Protein AF-A0A9D8S9F2-F1 (afdb_monomer_lite)

Foldseek 3Di:
DKDKDKDKDKDWDDDPPDIDIDIDDIDIDIHDPQKDKDKDWPDPDDDPPDDTDIDIDIDRNDPDDDPDDDDDDPVDDDPD

pLDDT: mean 87.44, std 11.16, range [52.09, 97.56]

Sequence (80 aa):
MATTITNQATLTFNYGNQSGTAASNIATATLQGPIRATKSSLDTTYTLGEDITYIISIVNDTDAAISDITVSDDLGTYAV

Radius of gyration: 24.93 Å; chains: 1; bounding box: 62×24×59 Å

Secondary structure (DSSP, 8-state):
-PEEEEE--EEEEEETTEEEEEE-PPEEEEE--SEEEEEEESSS---TTPPPPEEEEEEE-SSS----------------

Structure (mmCIF, N/CA/C/O backbone):
data_AF-A0A9D8S9F2-F1
#
_entry.id   AF-A0A9D8S9F2-F1
#
loop_
_atom_site.group_PDB
_atom_site.id
_atom_site.type_symbol
_atom_site.label_atom_id
_atom_site.label_alt_id
_atom_site.label_comp_id
_atom_site.label_asym_id
_atom_site.label_entity_id
_atom_site.label_seq_id
_atom_site.pdbx_PDB_ins_code
_atom_site.Cartn_x
_atom_site.Cartn_y
_atom_site.Cartn_z
_atom_site.occupancy
_atom_site.B_iso_or_equiv
_atom_site.auth_seq_id
_atom_site.auth_comp_id
_atom_site.auth_asym_id
_atom_site.auth_atom_id
_atom_site.pdbx_PDB_model_num
ATOM 1 N N . MET A 1 1 ? 0.739 7.219 -0.005 1.00 54.53 1 MET A N 1
ATOM 2 C CA . MET A 1 1 ? 1.368 8.197 -0.921 1.00 54.53 1 MET A CA 1
ATOM 3 C C . MET A 1 1 ? 1.828 7.449 -2.156 1.00 54.53 1 MET A C 1
ATOM 5 O O . MET A 1 1 ? 2.211 6.296 -2.014 1.00 54.53 1 MET A O 1
ATOM 9 N N . ALA A 1 2 ? 1.727 8.047 -3.341 1.00 65.00 2 ALA A N 1
ATOM 10 C CA . ALA A 1 2 ? 2.222 7.413 -4.556 1.00 65.00 2 ALA A CA 1
ATOM 11 C C . ALA A 1 2 ? 3.759 7.475 -4.582 1.00 65.00 2 ALA A C 1
ATOM 13 O O . ALA A 1 2 ? 4.331 8.517 -4.261 1.00 65.00 2 ALA A O 1
ATOM 14 N N . THR A 1 3 ? 4.413 6.370 -4.934 1.00 80.19 3 THR A N 1
ATOM 15 C CA . THR A 1 3 ? 5.878 6.287 -5.008 1.00 80.19 3 THR A CA 1
ATOM 16 C C . THR A 1 3 ? 6.305 6.415 -6.459 1.00 80.19 3 THR A C 1
ATOM 18 O O . THR A 1 3 ? 5.900 5.612 -7.291 1.00 80.19 3 THR A O 1
ATOM 21 N N . THR A 1 4 ? 7.139 7.396 -6.785 1.00 87.88 4 THR A N 1
ATOM 22 C CA . THR A 1 4 ? 7.653 7.558 -8.151 1.00 87.88 4 THR A CA 1
ATOM 23 C C . THR A 1 4 ? 8.930 6.750 -8.341 1.00 87.88 4 THR A C 1
ATOM 25 O O . THR A 1 4 ? 9.889 6.903 -7.590 1.00 87.88 4 THR A O 1
ATOM 28 N N . ILE A 1 5 ? 8.949 5.921 -9.378 1.00 92.56 5 ILE A N 1
ATOM 29 C CA . ILE A 1 5 ? 10.118 5.200 -9.869 1.00 92.56 5 ILE A CA 1
ATOM 30 C C . ILE A 1 5 ? 10.689 5.988 -11.048 1.00 92.56 5 ILE A C 1
ATOM 32 O O . ILE A 1 5 ? 9.955 6.385 -11.956 1.00 92.56 5 ILE A O 1
ATOM 36 N N . THR A 1 6 ? 12.001 6.212 -11.040 1.00 95.56 6 THR A N 1
ATOM 37 C CA . THR A 1 6 ? 12.730 6.857 -12.135 1.00 95.56 6 THR A CA 1
ATOM 38 C C . THR A 1 6 ? 13.724 5.876 -12.746 1.00 95.56 6 THR A C 1
ATOM 40 O O . THR A 1 6 ? 14.334 5.068 -12.049 1.00 95.56 6 THR A O 1
ATOM 43 N N . ASN A 1 7 ? 13.880 5.935 -14.065 1.00 94.31 7 ASN A N 1
ATOM 44 C CA . ASN A 1 7 ? 14.860 5.152 -14.802 1.00 94.31 7 ASN A CA 1
ATOM 45 C C . ASN A 1 7 ? 15.612 6.063 -15.776 1.00 94.31 7 ASN A C 1
ATOM 47 O O . ASN A 1 7 ? 14.997 6.759 -16.585 1.00 94.31 7 ASN A O 1
ATOM 51 N N . GLN A 1 8 ? 16.940 6.048 -15.703 1.00 97.44 8 GLN A N 1
ATOM 52 C CA . GLN A 1 8 ? 17.821 6.748 -16.631 1.00 97.44 8 GLN A CA 1
ATOM 53 C C . GLN A 1 8 ? 19.069 5.899 -16.854 1.00 97.44 8 GLN A C 1
ATOM 55 O O . GLN A 1 8 ? 19.689 5.433 -15.899 1.00 97.44 8 GLN A O 1
ATOM 60 N N . ALA A 1 9 ? 19.426 5.697 -18.119 1.00 96.44 9 ALA A N 1
ATOM 61 C CA . ALA A 1 9 ? 20.639 4.990 -18.492 1.00 96.44 9 ALA A CA 1
ATOM 62 C C . ALA A 1 9 ? 21.771 5.986 -18.752 1.00 96.44 9 ALA A C 1
ATOM 64 O O . ALA A 1 9 ? 21.541 7.076 -19.278 1.00 96.44 9 ALA A O 1
ATOM 65 N N . THR A 1 10 ? 22.999 5.571 -18.453 1.00 97.38 10 THR A N 1
ATOM 66 C CA . THR A 1 10 ? 24.211 6.326 -18.780 1.00 97.38 10 THR A CA 1
ATOM 67 C C . THR A 1 10 ? 25.125 5.456 -19.621 1.00 97.38 10 THR A C 1
ATOM 69 O O . THR A 1 10 ? 25.478 4.345 -19.229 1.00 97.38 10 THR A O 1
ATOM 72 N N . LEU A 1 11 ? 25.518 5.972 -20.780 1.00 96.19 11 LEU A N 1
ATOM 73 C CA . LEU A 1 11 ? 26.574 5.413 -21.608 1.00 96.19 11 LEU A CA 1
ATOM 74 C C . LEU A 1 11 ? 27.894 6.100 -21.264 1.00 96.19 11 LEU A C 1
ATOM 76 O O . LEU A 1 11 ? 27.948 7.325 -21.167 1.00 96.19 11 LEU A O 1
ATOM 80 N N . THR A 1 12 ? 28.959 5.313 -21.155 1.00 95.81 12 THR A N 1
ATOM 81 C CA . THR A 1 12 ? 30.339 5.799 -21.039 1.00 95.81 12 THR A CA 1
ATOM 82 C C . THR A 1 12 ? 31.130 5.255 -22.215 1.00 95.81 12 THR A C 1
ATOM 84 O O . THR A 1 12 ? 31.055 4.060 -22.502 1.00 95.81 12 THR A O 1
ATOM 87 N N . PHE A 1 13 ? 31.891 6.108 -22.897 1.00 92.94 13 PHE A N 1
ATOM 88 C CA . PHE A 1 13 ? 32.720 5.696 -24.026 1.00 92.94 13 PHE A CA 1
ATOM 89 C C . PHE A 1 13 ? 34.138 6.242 -23.905 1.00 92.94 13 PHE A C 1
ATOM 91 O O . PHE A 1 13 ? 34.363 7.327 -23.372 1.00 92.94 13 PHE A O 1
ATOM 98 N N . ASN A 1 14 ? 35.081 5.478 -24.453 1.00 94.81 14 ASN A N 1
ATOM 99 C CA . ASN A 1 14 ? 36.479 5.855 -24.596 1.00 94.81 14 ASN A CA 1
ATOM 100 C C . ASN A 1 14 ? 36.865 5.697 -26.066 1.00 94.81 14 ASN A C 1
ATOM 102 O O . ASN A 1 14 ? 36.677 4.626 -26.643 1.00 94.81 14 ASN A O 1
ATOM 106 N N . TYR A 1 15 ? 37.406 6.754 -26.666 1.00 89.00 15 TYR A N 1
ATOM 107 C CA . TYR A 1 15 ? 37.916 6.741 -28.031 1.00 89.00 15 TYR A CA 1
ATOM 108 C C . TYR A 1 15 ? 39.256 7.482 -28.098 1.00 89.00 15 TYR A C 1
ATOM 110 O O . TYR A 1 15 ? 39.329 8.706 -27.956 1.00 89.00 15 TYR A O 1
ATOM 118 N N . GLY A 1 16 ? 40.339 6.727 -28.295 1.00 90.94 16 GLY A N 1
ATOM 119 C CA . GLY A 1 16 ? 41.700 7.253 -28.186 1.00 90.94 16 GLY A CA 1
ATOM 120 C C . GLY A 1 16 ? 41.969 7.811 -26.784 1.00 90.94 16 GLY A C 1
ATOM 121 O O . GLY A 1 16 ? 41.693 7.147 -25.790 1.00 90.94 16 GLY A O 1
ATOM 122 N N . ASN A 1 17 ? 42.465 9.049 -26.713 1.00 93.00 17 ASN A N 1
ATOM 123 C CA . ASN A 1 17 ? 42.737 9.748 -25.448 1.00 93.00 17 ASN A CA 1
ATOM 124 C C . ASN A 1 17 ? 41.526 10.533 -24.909 1.00 93.00 17 ASN A C 1
ATOM 126 O O . ASN A 1 17 ? 41.674 11.304 -23.964 1.00 93.00 17 ASN A O 1
ATOM 130 N N . GLN A 1 18 ? 40.350 10.397 -25.528 1.00 89.44 18 GLN A N 1
ATOM 131 C CA . GLN A 1 18 ? 39.131 11.082 -25.106 1.00 89.44 18 GLN A CA 1
ATOM 132 C C . GLN A 1 18 ? 38.163 10.089 -24.472 1.00 89.44 18 GLN A C 1
ATOM 134 O O . GLN A 1 18 ? 37.910 9.011 -25.014 1.00 89.44 18 GLN A O 1
ATOM 139 N N . SER A 1 19 ? 37.592 10.483 -23.342 1.00 95.12 19 SER A N 1
ATOM 140 C CA . SER A 1 19 ? 36.497 9.784 -22.684 1.00 95.12 19 SER A CA 1
ATOM 141 C C . SER A 1 19 ? 35.302 10.718 -22.540 1.00 95.12 19 SER A C 1
ATOM 143 O O . SER A 1 19 ? 35.449 11.940 -22.472 1.00 95.12 19 SER A O 1
ATOM 145 N N . GLY A 1 20 ? 34.104 10.144 -22.526 1.00 94.75 20 GLY A N 1
ATOM 146 C CA . GLY A 1 20 ? 32.867 10.900 -22.403 1.00 94.75 20 GLY A CA 1
ATOM 147 C C . GLY A 1 20 ? 31.735 10.067 -21.826 1.00 94.75 20 GLY A C 1
ATOM 148 O O . GLY A 1 20 ? 31.796 8.836 -21.775 1.00 94.75 20 GLY A O 1
ATOM 149 N N . THR A 1 21 ? 30.688 10.760 -21.389 1.00 97.12 21 THR A N 1
ATOM 150 C CA . THR A 1 21 ? 29.448 10.143 -20.918 1.00 97.12 21 THR A CA 1
ATOM 151 C C . THR A 1 21 ? 28.248 10.800 -21.583 1.00 97.12 21 THR A C 1
ATOM 153 O O . THR A 1 21 ? 28.285 11.983 -21.922 1.00 97.12 21 THR A O 1
ATOM 156 N N . ALA A 1 22 ? 27.188 10.024 -21.787 1.00 95.81 22 ALA A N 1
ATOM 157 C CA . ALA A 1 22 ? 25.905 10.508 -22.272 1.00 95.81 22 ALA A CA 1
ATOM 158 C C . ALA A 1 22 ? 24.782 9.830 -21.485 1.00 95.81 22 ALA A C 1
ATOM 160 O O . ALA A 1 22 ? 24.737 8.603 -21.396 1.00 95.81 22 ALA A O 1
ATOM 161 N N . ALA A 1 23 ? 23.877 10.623 -20.918 1.00 97.56 23 ALA A N 1
ATOM 162 C CA . ALA A 1 23 ? 22.678 10.116 -20.262 1.00 97.56 23 ALA A CA 1
ATOM 163 C C . ALA A 1 23 ? 21.512 10.046 -21.258 1.00 97.56 23 ALA A C 1
ATOM 165 O O . ALA A 1 23 ? 21.375 10.909 -22.128 1.00 97.56 23 ALA A O 1
ATOM 166 N N . SER A 1 24 ? 20.653 9.039 -21.118 1.00 97.19 24 SER A N 1
ATOM 167 C CA . SER A 1 24 ? 19.368 8.989 -21.815 1.00 97.19 24 SER A CA 1
ATOM 168 C C . SER A 1 24 ? 18.398 10.032 -21.253 1.00 97.19 24 SER A C 1
ATOM 170 O O . SER A 1 24 ? 18.651 10.683 -20.236 1.00 97.19 24 SER A O 1
ATOM 172 N N . ASN A 1 25 ? 17.215 10.139 -21.854 1.00 95.56 25 ASN A N 1
ATOM 173 C CA . ASN A 1 25 ? 16.085 10.772 -21.184 1.00 95.56 25 ASN A 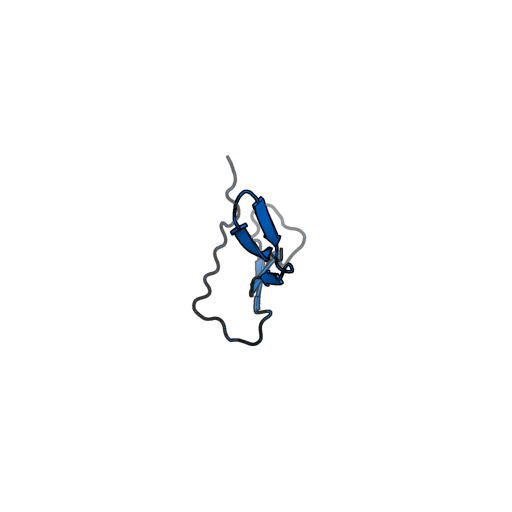CA 1
ATOM 174 C C . ASN A 1 25 ? 15.715 10.017 -19.891 1.00 95.56 25 ASN A C 1
ATOM 176 O O . ASN A 1 25 ? 16.000 8.824 -19.749 1.00 95.56 25 ASN A O 1
ATOM 180 N N . ILE A 1 26 ? 15.066 10.721 -18.963 1.00 96.19 26 ILE A N 1
ATOM 181 C CA . ILE A 1 26 ? 14.505 10.131 -17.744 1.00 96.19 26 ILE A CA 1
ATOM 182 C C . ILE A 1 26 ? 13.123 9.572 -18.080 1.00 96.19 26 ILE A C 1
ATOM 184 O O . ILE A 1 26 ? 12.256 10.306 -18.556 1.00 96.19 26 ILE A O 1
ATOM 188 N N . ALA A 1 27 ? 12.915 8.286 -17.813 1.00 95.75 27 ALA A N 1
ATOM 189 C CA . ALA A 1 27 ? 11.598 7.666 -17.802 1.00 95.75 27 ALA A CA 1
ATOM 190 C C . ALA A 1 27 ? 11.073 7.618 -16.362 1.00 95.75 27 ALA A C 1
ATOM 192 O O . ALA A 1 27 ? 11.822 7.305 -15.435 1.00 95.75 27 ALA A O 1
ATOM 193 N N . THR A 1 28 ? 9.792 7.925 -16.166 1.00 93.44 28 THR A N 1
ATOM 194 C CA . THR A 1 28 ? 9.148 7.893 -14.849 1.00 93.44 28 THR A CA 1
ATOM 195 C C . THR A 1 28 ? 7.919 6.995 -14.867 1.00 93.44 28 THR A C 1
ATOM 197 O O . THR A 1 28 ? 7.195 6.923 -15.858 1.00 93.44 28 THR A O 1
ATOM 200 N N . ALA A 1 29 ? 7.688 6.304 -13.755 1.00 87.69 29 ALA A N 1
ATOM 201 C CA . ALA A 1 29 ? 6.474 5.545 -13.497 1.00 87.69 29 ALA A CA 1
ATOM 202 C C . ALA A 1 29 ? 6.020 5.809 -12.063 1.00 87.69 29 ALA A C 1
ATOM 204 O O . ALA A 1 29 ? 6.833 5.822 -11.141 1.00 87.69 29 ALA A O 1
ATOM 205 N N . THR A 1 30 ? 4.725 6.007 -11.861 1.00 81.19 30 THR A N 1
ATOM 206 C CA . THR A 1 30 ? 4.169 6.226 -10.526 1.00 81.19 30 THR A CA 1
ATOM 207 C C . THR A 1 30 ? 3.554 4.931 -10.027 1.00 81.19 30 THR A C 1
ATOM 209 O O . THR A 1 30 ? 2.570 4.449 -10.581 1.00 81.19 30 THR A O 1
ATOM 212 N N . LEU A 1 31 ? 4.112 4.387 -8.953 1.00 74.31 31 LEU A N 1
ATOM 213 C CA . LEU A 1 31 ? 3.514 3.305 -8.196 1.00 74.31 31 LEU A CA 1
ATOM 214 C C . LEU A 1 31 ? 2.385 3.895 -7.345 1.00 74.31 31 LEU A C 1
ATOM 216 O O . LEU A 1 31 ? 2.608 4.486 -6.283 1.00 74.31 31 LEU A O 1
ATOM 220 N N . GLN A 1 32 ? 1.158 3.779 -7.839 1.00 66.25 32 GLN A N 1
ATOM 221 C CA . GLN A 1 32 ? -0.020 3.953 -7.001 1.00 66.25 32 GLN A CA 1
ATOM 222 C C . GLN A 1 32 ? -0.251 2.631 -6.272 1.00 66.25 32 GLN A C 1
ATOM 224 O O . GLN A 1 32 ? -0.400 1.589 -6.905 1.00 66.25 32 GLN A O 1
ATOM 229 N N . GLY A 1 33 ? -0.204 2.661 -4.937 1.00 67.94 33 GLY A N 1
ATOM 230 C CA . GLY A 1 33 ? -0.589 1.502 -4.137 1.00 67.94 33 GLY A CA 1
ATOM 231 C C . GLY A 1 33 ? -2.042 1.150 -4.467 1.00 67.94 33 GLY A C 1
ATOM 232 O O . GLY A 1 33 ? -2.882 2.049 -4.416 1.00 67.94 33 GLY A O 1
ATOM 233 N N . PRO A 1 34 ? -2.350 -0.107 -4.824 1.00 71.31 34 PRO A N 1
ATOM 234 C CA . PRO A 1 34 ? -3.636 -0.461 -5.420 1.00 71.31 34 PRO A CA 1
ATOM 235 C C . PRO A 1 34 ? -4.793 -0.427 -4.411 1.00 71.31 34 PRO A C 1
ATOM 237 O O . PRO A 1 34 ? -5.957 -0.491 -4.793 1.00 71.31 34 PRO A O 1
ATOM 240 N N . ILE A 1 35 ? -4.473 -0.327 -3.117 1.00 85.38 35 ILE A N 1
ATOM 241 C CA . ILE A 1 35 ? -5.431 -0.351 -2.020 1.00 85.38 35 ILE A CA 1
ATOM 242 C C . ILE A 1 35 ? -5.315 0.928 -1.201 1.00 85.38 35 ILE A C 1
ATOM 244 O O . ILE A 1 35 ? -4.223 1.336 -0.795 1.00 85.38 35 ILE A O 1
ATOM 248 N N . ARG A 1 36 ? -6.467 1.519 -0.890 1.00 87.31 36 ARG A N 1
ATOM 249 C CA . ARG A 1 36 ? -6.607 2.554 0.136 1.00 87.31 36 ARG A CA 1
ATOM 250 C C . ARG A 1 36 ? -7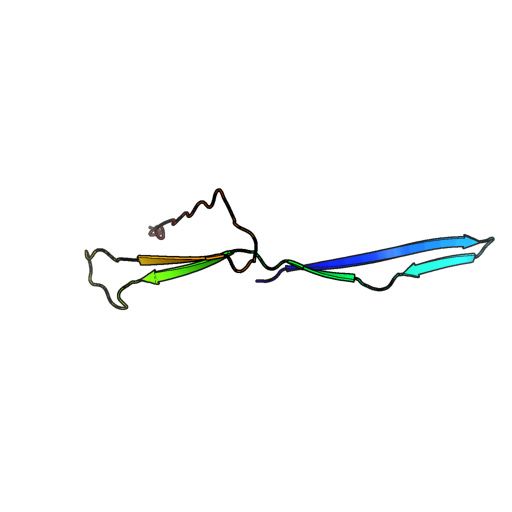.439 2.002 1.283 1.00 87.31 36 ARG A C 1
ATOM 252 O O . ARG A 1 36 ? -8.442 1.338 1.045 1.00 87.31 36 ARG A O 1
ATOM 259 N N . ALA A 1 37 ? -7.024 2.301 2.507 1.00 90.62 37 ALA A N 1
ATOM 260 C CA . ALA A 1 37 ? -7.730 1.910 3.716 1.00 90.62 37 ALA A CA 1
ATOM 261 C C . ALA A 1 37 ? -8.048 3.146 4.556 1.00 90.62 37 ALA A C 1
ATOM 263 O O . ALA A 1 37 ? -7.185 4.008 4.741 1.00 90.62 37 ALA A O 1
ATOM 264 N N . THR A 1 38 ? -9.264 3.225 5.081 1.00 93.19 38 THR A N 1
ATOM 265 C CA . THR A 1 38 ? -9.634 4.199 6.109 1.00 93.19 38 THR A CA 1
ATOM 266 C C . THR A 1 38 ? -10.257 3.482 7.293 1.00 93.19 38 THR A C 1
ATOM 268 O O . THR A 1 38 ? -10.938 2.470 7.131 1.00 93.19 38 THR A O 1
ATOM 271 N N . LYS A 1 39 ? -10.025 4.024 8.489 1.00 93.06 39 LYS A N 1
ATOM 272 C CA . LYS A 1 39 ? -10.698 3.620 9.719 1.00 93.06 39 LYS A CA 1
ATOM 273 C C . LYS A 1 39 ? -11.353 4.852 10.320 1.00 93.06 39 LYS A C 1
ATOM 275 O O . LYS A 1 39 ? -10.702 5.884 10.470 1.00 93.06 39 LYS A O 1
ATOM 280 N N . SER A 1 40 ? -12.624 4.739 10.659 1.00 93.19 40 SER A N 1
ATOM 281 C CA . SER A 1 40 ? -13.365 5.775 11.373 1.00 93.19 40 SER A CA 1
ATOM 282 C C . SER A 1 40 ? -14.199 5.133 12.465 1.00 93.19 40 SER A C 1
ATOM 284 O O . SER A 1 40 ? -14.698 4.022 12.287 1.00 93.19 40 SER A O 1
ATOM 286 N N . SER A 1 41 ? -14.361 5.814 13.593 1.00 93.25 41 SER A N 1
ATOM 287 C CA . SER A 1 41 ? -15.396 5.434 14.548 1.00 93.25 41 SER A CA 1
ATOM 288 C C . SER A 1 41 ? -16.770 5.702 13.932 1.00 93.25 41 SER A C 1
ATOM 290 O O . SER A 1 41 ? -16.929 6.617 13.120 1.00 93.25 41 SER A O 1
ATOM 292 N N . LEU A 1 42 ? -17.748 4.868 14.278 1.00 93.94 42 LEU A N 1
ATOM 293 C CA . LEU A 1 42 ? -19.141 5.083 13.896 1.00 93.94 42 LEU A CA 1
ATOM 294 C C . LEU A 1 42 ? -19.673 6.370 14.540 1.00 93.94 42 LEU A C 1
ATOM 296 O O . LEU A 1 42 ? -20.306 7.180 13.867 1.00 93.94 42 LEU A O 1
ATOM 300 N N . ASP A 1 43 ? -19.335 6.573 15.814 1.00 92.44 43 ASP A N 1
ATOM 301 C CA . ASP A 1 43 ? -19.707 7.745 16.596 1.00 92.44 43 ASP A CA 1
ATOM 302 C C . ASP A 1 43 ? -18.519 8.678 16.834 1.00 92.44 43 ASP A C 1
ATOM 304 O O . ASP A 1 43 ? -17.359 8.265 16.908 1.00 92.44 43 ASP A O 1
ATOM 308 N N . THR A 1 44 ? -18.805 9.970 16.976 1.00 89.50 44 THR A N 1
ATOM 309 C CA . THR A 1 44 ? -17.791 11.009 17.224 1.00 89.50 44 THR A CA 1
ATOM 310 C C . THR A 1 44 ? -17.510 11.242 18.706 1.00 89.50 44 THR A C 1
ATOM 312 O O . THR A 1 44 ? -16.572 11.956 19.051 1.00 89.50 44 THR A O 1
ATOM 315 N N . THR A 1 45 ? -18.338 10.685 19.587 1.00 90.88 45 THR A N 1
ATOM 316 C CA . THR A 1 45 ? -18.251 10.830 21.042 1.00 90.88 45 THR A CA 1
ATOM 317 C C . THR A 1 45 ? -18.532 9.493 21.698 1.00 90.88 45 THR A C 1
ATOM 319 O O . THR A 1 45 ? -19.374 8.749 21.212 1.00 90.88 45 THR A O 1
ATOM 322 N N . TYR A 1 46 ? -17.861 9.219 22.808 1.00 88.25 46 TYR A N 1
ATOM 323 C CA . TYR A 1 46 ? -17.972 7.965 23.546 1.00 88.25 46 TYR A CA 1
ATOM 324 C C . TYR A 1 46 ? -17.764 8.233 25.034 1.00 88.25 46 TYR A C 1
ATOM 326 O O . TYR A 1 46 ? -17.088 9.193 25.422 1.00 88.25 46 TYR A O 1
ATOM 334 N N . THR A 1 47 ? -18.364 7.396 25.872 1.00 92.25 47 THR A N 1
ATOM 335 C CA . THR A 1 47 ? -18.263 7.482 27.331 1.00 92.25 47 THR A CA 1
ATOM 336 C C . THR A 1 47 ? -17.341 6.405 27.903 1.00 92.25 47 THR A C 1
ATOM 338 O O . THR A 1 47 ? -16.951 5.452 27.229 1.00 92.25 47 THR A O 1
ATOM 341 N N . LEU A 1 48 ? -16.914 6.580 29.157 1.00 90.94 48 LEU A N 1
ATOM 342 C CA . LEU A 1 48 ? -16.035 5.612 29.808 1.00 90.94 48 LEU A CA 1
ATOM 343 C C . LEU A 1 48 ? -16.753 4.265 29.970 1.00 90.94 48 LEU A C 1
ATOM 345 O O . LEU A 1 48 ? -17.810 4.201 30.592 1.00 90.94 48 LEU A O 1
ATOM 349 N N . GLY A 1 49 ? -16.122 3.196 29.483 1.00 88.94 49 GLY A N 1
ATOM 350 C CA . GLY A 1 49 ? -16.655 1.834 29.561 1.00 88.94 49 GLY A CA 1
ATOM 351 C C . GLY A 1 49 ? -17.619 1.468 28.431 1.00 88.94 49 GLY A C 1
ATOM 352 O O . GLY A 1 49 ? -18.197 0.388 28.473 1.00 88.94 49 GLY A O 1
ATOM 353 N N . GLU A 1 50 ? -17.792 2.346 27.445 1.00 89.94 50 GLU A N 1
ATOM 354 C CA . GLU A 1 50 ? -18.581 2.084 26.246 1.00 89.94 50 GLU A CA 1
ATOM 355 C C . GLU A 1 50 ? -17.741 1.399 25.160 1.00 89.94 50 GLU A C 1
ATOM 357 O O . GLU A 1 50 ? -16.558 1.704 24.983 1.00 89.94 50 GLU A O 1
ATOM 362 N N . ASP A 1 51 ? -18.368 0.492 24.412 1.00 90.00 51 ASP A N 1
ATOM 363 C CA . ASP A 1 51 ? -17.745 -0.140 23.253 1.00 90.00 51 ASP A CA 1
ATOM 364 C C . ASP A 1 51 ? -17.764 0.816 22.054 1.00 90.00 51 ASP A C 1
ATOM 366 O O . ASP A 1 51 ? -18.816 1.302 21.637 1.00 90.00 51 ASP A O 1
ATOM 370 N N . ILE A 1 52 ? -16.598 1.054 21.445 1.00 90.38 52 ILE A N 1
ATOM 371 C CA . ILE A 1 52 ? -16.487 1.895 20.248 1.00 90.38 52 ILE A CA 1
ATOM 372 C C . ILE A 1 52 ? -16.584 1.018 19.001 1.00 90.38 52 ILE A C 1
ATOM 374 O O . ILE A 1 52 ? -15.707 0.197 18.724 1.00 90.38 52 ILE A O 1
ATOM 378 N N . THR A 1 53 ? -17.622 1.242 18.197 1.00 93.06 53 THR A N 1
ATOM 379 C CA . THR A 1 53 ? -17.744 0.603 16.882 1.00 93.06 53 THR A CA 1
ATOM 380 C C . THR A 1 53 ? -16.887 1.339 15.855 1.00 93.06 53 THR A C 1
ATOM 382 O O . THR A 1 53 ? -16.989 2.558 15.712 1.00 93.06 53 THR A O 1
ATOM 385 N N . TYR A 1 54 ? -16.070 0.602 15.099 1.00 92.94 54 TYR A N 1
ATOM 386 C CA . TYR A 1 54 ? -15.253 1.139 14.010 1.00 92.94 54 TYR A CA 1
ATOM 387 C C . TYR A 1 54 ? -15.685 0.591 12.652 1.00 92.94 54 TYR A C 1
ATOM 389 O O . TYR A 1 54 ? -16.035 -0.580 12.514 1.00 92.94 54 TYR A O 1
ATOM 397 N N . ILE A 1 55 ? -15.594 1.443 11.635 1.00 94.94 55 ILE A N 1
ATOM 398 C CA . ILE A 1 55 ? -15.780 1.102 10.228 1.00 94.94 55 ILE A CA 1
ATOM 399 C C . ILE A 1 55 ? -14.407 1.122 9.564 1.00 94.94 55 ILE A C 1
ATOM 401 O O . ILE A 1 55 ? -13.725 2.150 9.573 1.00 94.94 55 ILE A O 1
ATOM 405 N N . ILE A 1 56 ? -14.020 -0.006 8.968 1.00 94.00 56 ILE A N 1
ATOM 406 C CA . ILE A 1 56 ? -12.829 -0.115 8.126 1.00 94.00 56 ILE A CA 1
ATOM 407 C C . ILE A 1 56 ? -13.290 -0.204 6.672 1.00 94.00 56 ILE A C 1
ATOM 409 O O . ILE A 1 56 ? -13.989 -1.145 6.298 1.00 94.00 56 ILE A O 1
ATOM 413 N N . SER A 1 57 ? -12.904 0.774 5.854 1.00 94.25 57 SER A N 1
ATOM 414 C CA . SER A 1 57 ? -13.190 0.790 4.419 1.00 94.25 57 SER A CA 1
ATOM 415 C C . SER A 1 57 ? -11.920 0.490 3.638 1.00 94.25 57 SER A C 1
ATOM 417 O O . SER A 1 57 ? -10.915 1.180 3.809 1.00 94.25 57 SER A O 1
ATOM 419 N N . ILE A 1 58 ? -11.974 -0.533 2.786 1.00 92.19 58 ILE A N 1
ATOM 420 C CA . ILE A 1 58 ? -10.883 -0.945 1.902 1.00 92.19 58 ILE A CA 1
ATOM 421 C C . ILE A 1 58 ? -11.349 -0.757 0.460 1.00 92.19 58 ILE A C 1
ATOM 423 O O . ILE A 1 58 ? -12.337 -1.358 0.040 1.00 92.19 58 ILE A O 1
ATOM 427 N N . VAL A 1 59 ? -10.634 0.067 -0.301 1.00 91.69 59 VAL A N 1
ATOM 428 C CA . VAL A 1 59 ? -10.940 0.363 -1.706 1.00 91.69 59 VAL A CA 1
ATOM 429 C C . VAL A 1 59 ? -9.810 -0.158 -2.582 1.00 91.69 59 VAL A C 1
ATOM 431 O O . VAL A 1 59 ? -8.666 0.264 -2.413 1.00 91.69 59 VAL A O 1
ATOM 434 N N . ASN A 1 60 ? -10.141 -1.051 -3.518 1.00 89.56 60 ASN A N 1
ATOM 435 C CA . ASN A 1 60 ? -9.283 -1.386 -4.652 1.00 89.56 60 ASN A CA 1
ATOM 436 C C . ASN A 1 60 ? -9.469 -0.311 -5.732 1.00 89.56 60 ASN A C 1
ATOM 438 O O . ASN A 1 60 ? -10.542 -0.215 -6.321 1.00 89.56 60 ASN A O 1
ATOM 442 N 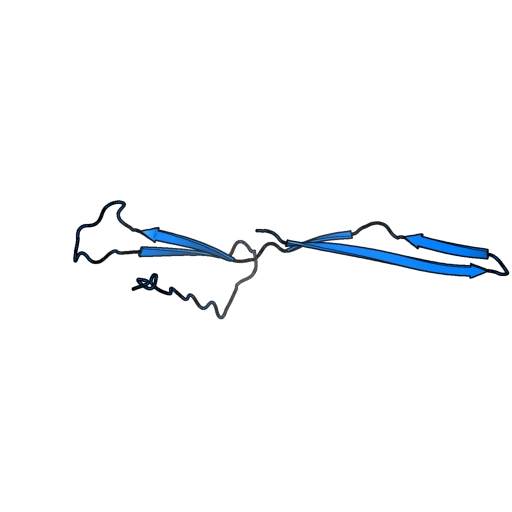N . ASP A 1 61 ? -8.441 0.500 -5.958 1.00 86.94 61 ASP A N 1
ATOM 443 C CA . ASP A 1 61 ? -8.444 1.639 -6.890 1.00 86.94 61 ASP A CA 1
ATOM 444 C C . ASP A 1 61 ? -7.856 1.236 -8.260 1.00 86.94 61 ASP A C 1
ATOM 446 O O . ASP A 1 61 ? -7.227 2.037 -8.949 1.00 86.94 61 ASP A O 1
ATOM 450 N N . THR A 1 62 ? -7.974 -0.047 -8.619 1.00 82.94 62 THR A N 1
ATOM 451 C CA . THR A 1 62 ? -7.427 -0.627 -9.853 1.00 82.94 62 THR A CA 1
ATOM 452 C C . THR A 1 62 ? -8.468 -1.435 -10.620 1.00 82.94 62 THR A C 1
ATOM 454 O O . THR A 1 62 ? -9.460 -1.894 -10.058 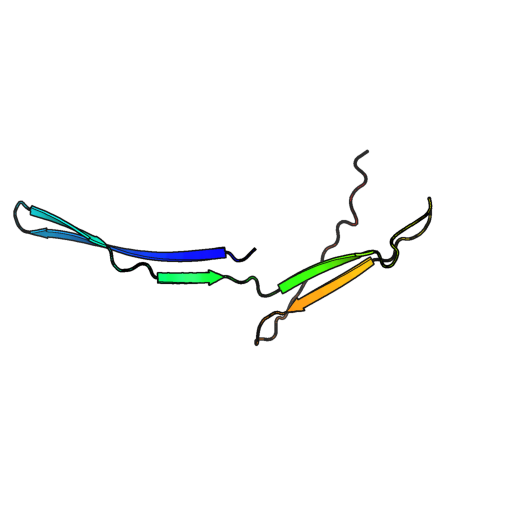1.00 82.94 62 THR A O 1
ATOM 457 N N . ASP A 1 63 ? -8.197 -1.666 -11.906 1.00 84.25 63 ASP A N 1
ATOM 458 C CA . ASP A 1 63 ? -9.072 -2.434 -12.802 1.00 84.25 63 ASP A CA 1
ATOM 459 C C . ASP A 1 63 ? -8.925 -3.962 -12.646 1.00 84.25 63 ASP A C 1
ATOM 461 O O . ASP A 1 63 ? -9.677 -4.732 -13.245 1.00 84.25 63 ASP A O 1
ATOM 465 N N . ALA A 1 64 ? -7.946 -4.422 -11.861 1.00 88.31 64 ALA A N 1
ATOM 466 C CA . ALA A 1 64 ? -7.675 -5.837 -11.638 1.00 88.31 64 ALA A CA 1
ATOM 467 C C . ALA A 1 64 ? -8.190 -6.288 -10.265 1.00 88.31 64 ALA A C 1
ATOM 469 O O . ALA A 1 64 ? -8.093 -5.564 -9.274 1.00 88.31 64 ALA A O 1
ATOM 470 N N . ALA A 1 65 ? -8.708 -7.515 -10.187 1.00 89.44 65 ALA A N 1
ATOM 471 C CA . ALA A 1 65 ? -9.078 -8.113 -8.910 1.00 89.44 65 ALA A CA 1
ATOM 472 C C . ALA A 1 65 ? -7.831 -8.354 -8.043 1.00 89.44 65 ALA A C 1
ATOM 474 O O . ALA A 1 65 ? -6.806 -8.825 -8.536 1.00 89.44 65 ALA A O 1
ATOM 475 N N . ILE A 1 66 ? -7.946 -8.072 -6.744 1.00 87.44 66 ILE A N 1
ATOM 476 C CA . ILE A 1 66 ? -6.908 -8.352 -5.749 1.00 87.44 66 ILE A CA 1
ATOM 477 C C . ILE A 1 66 ? -7.407 -9.477 -4.845 1.00 87.44 66 ILE A C 1
ATOM 479 O O . ILE A 1 66 ? -8.513 -9.395 -4.310 1.00 87.44 66 ILE A O 1
ATOM 483 N N . SER A 1 67 ? -6.598 -10.521 -4.683 1.00 89.88 67 SER A N 1
ATOM 484 C CA . SER A 1 67 ? -6.846 -11.632 -3.762 1.00 89.88 67 SER A CA 1
ATOM 485 C C . SER A 1 67 ? -5.992 -11.508 -2.497 1.00 89.88 67 SER A C 1
ATOM 487 O O . SER A 1 67 ? -5.104 -10.661 -2.413 1.00 89.88 67 SER A O 1
ATOM 489 N N . ASP A 1 68 ? -6.277 -12.357 -1.506 1.00 90.50 68 ASP A N 1
ATOM 490 C CA . ASP A 1 68 ? -5.422 -12.569 -0.326 1.00 90.50 68 ASP A CA 1
ATOM 491 C C . ASP A 1 68 ? -5.186 -11.314 0.539 1.00 90.50 68 ASP A C 1
ATOM 493 O O . ASP A 1 68 ? -4.147 -11.149 1.182 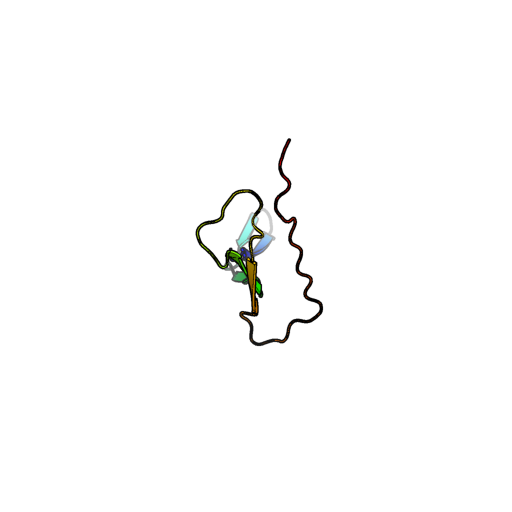1.00 90.50 68 ASP A O 1
ATOM 497 N N . ILE A 1 69 ? -6.181 -10.420 0.588 1.00 88.50 69 ILE A N 1
ATOM 498 C CA . ILE A 1 69 ? -6.139 -9.219 1.428 1.00 88.50 69 ILE A CA 1
ATOM 499 C C . ILE A 1 69 ? -6.258 -9.619 2.902 1.00 88.50 69 ILE A C 1
ATOM 501 O O . ILE A 1 69 ? -7.251 -10.209 3.323 1.00 88.50 69 ILE A O 1
ATOM 505 N N . THR A 1 70 ? -5.266 -9.225 3.700 1.00 92.56 70 THR A N 1
ATOM 506 C CA . THR A 1 70 ? -5.304 -9.319 5.164 1.00 92.56 70 THR A CA 1
ATOM 507 C C . THR A 1 70 ? -5.442 -7.921 5.757 1.00 92.56 70 THR A C 1
ATOM 509 O O . THR A 1 70 ? -4.673 -7.023 5.415 1.00 92.56 70 THR A O 1
ATOM 512 N N . VAL A 1 71 ? -6.408 -7.741 6.659 1.00 90.94 71 VAL A N 1
ATOM 513 C CA . VAL A 1 71 ? -6.594 -6.505 7.431 1.00 90.94 71 VAL A CA 1
ATOM 514 C C . VAL A 1 71 ? -6.207 -6.789 8.877 1.00 90.94 71 VAL A C 1
ATOM 516 O O . VAL A 1 71 ? -6.714 -7.734 9.475 1.00 90.94 71 VAL A O 1
ATOM 519 N N . SER A 1 72 ? -5.308 -5.974 9.427 1.00 92.19 72 SER A N 1
ATOM 520 C CA . SER A 1 72 ? -4.897 -6.034 10.829 1.00 92.19 72 SER A CA 1
ATOM 521 C C . SER A 1 72 ? -5.177 -4.693 11.486 1.00 92.19 72 SER A C 1
ATOM 523 O O . SER A 1 72 ? -4.849 -3.647 10.930 1.00 92.19 72 SER A O 1
ATOM 525 N N . ASP A 1 73 ? -5.749 -4.748 12.679 1.00 90.88 73 ASP A N 1
ATOM 526 C CA . ASP A 1 73 ? -6.030 -3.600 13.525 1.00 90.8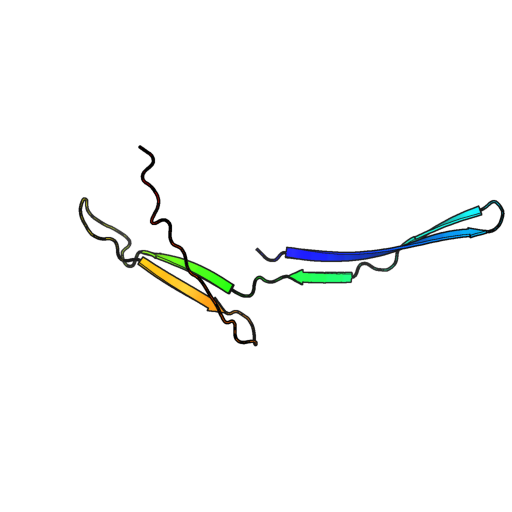8 73 ASP A CA 1
ATOM 527 C C . ASP A 1 73 ? -5.432 -3.891 14.899 1.00 90.88 73 ASP A C 1
ATOM 529 O O . ASP A 1 73 ? -5.742 -4.921 15.497 1.00 90.88 73 ASP A O 1
ATOM 533 N N . ASP A 1 74 ? -4.529 -3.039 15.372 1.00 89.62 74 ASP A N 1
ATOM 534 C CA . ASP A 1 74 ? -3.858 -3.222 16.663 1.00 89.62 74 ASP A CA 1
ATOM 535 C C . ASP A 1 74 ? -4.688 -2.695 17.850 1.00 89.62 74 ASP A C 1
ATOM 537 O O . ASP A 1 74 ? -4.199 -2.681 18.979 1.00 89.62 74 ASP A O 1
ATOM 541 N N . LEU A 1 75 ? -5.934 -2.262 17.592 1.00 80.81 75 LEU A N 1
ATOM 542 C CA . LEU A 1 75 ? -6.878 -1.619 18.514 1.00 80.81 75 LEU A CA 1
ATOM 543 C C . LEU A 1 75 ? -6.345 -0.361 19.225 1.00 80.81 75 LEU A C 1
ATOM 545 O O . LEU A 1 75 ? -7.083 0.244 20.002 1.00 80.81 75 LEU A O 1
ATOM 549 N N . GLY A 1 76 ? -5.118 0.078 18.931 1.00 67.94 76 GLY A N 1
ATOM 550 C CA . GLY A 1 76 ? -4.363 0.988 19.782 1.00 67.94 76 GLY A CA 1
ATOM 551 C C . GLY A 1 76 ? -4.034 0.342 21.132 1.00 67.94 76 GLY A C 1
ATOM 552 O O . GLY A 1 76 ? -4.890 0.184 22.000 1.00 67.94 76 GLY A O 1
ATOM 553 N N . THR A 1 77 ? -2.767 0.006 21.369 1.00 57.34 77 THR A N 1
ATOM 554 C CA . THR A 1 77 ? -2.324 -0.371 22.716 1.00 57.34 77 THR A CA 1
ATOM 555 C C . THR A 1 77 ? -2.368 0.856 23.625 1.00 57.34 77 THR A C 1
ATOM 557 O O . THR A 1 77 ? -1.720 1.860 23.322 1.00 57.34 77 THR A O 1
ATOM 560 N N . TYR A 1 78 ? -3.062 0.777 24.763 1.00 52.09 78 TYR A N 1
ATOM 561 C CA . TYR A 1 78 ? -2.834 1.724 25.854 1.00 52.09 78 TYR A CA 1
ATOM 562 C C . TYR A 1 78 ? -1.372 1.580 26.299 1.00 52.09 78 TYR A C 1
ATOM 564 O O . TYR A 1 78 ? -0.993 0.551 26.858 1.00 52.09 78 TYR A O 1
ATOM 572 N N . ALA A 1 79 ? -0.537 2.581 26.010 1.00 52.19 79 ALA A N 1
ATOM 573 C CA . ALA A 1 79 ? 0.782 2.674 26.623 1.00 52.19 79 ALA A CA 1
ATOM 574 C C . ALA A 1 79 ? 0.568 2.998 28.107 1.00 52.19 79 ALA A C 1
ATOM 576 O O . ALA A 1 79 ? 0.043 4.064 28.431 1.00 52.19 79 ALA A O 1
ATOM 577 N N . VAL A 1 80 ? 0.888 2.033 28.971 1.00 54.09 80 VAL A N 1
ATOM 578 C CA . VAL A 1 80 ? 0.865 2.184 30.434 1.00 54.09 80 VAL A CA 1
ATOM 579 C C . VAL A 1 80 ? 2.051 3.027 30.883 1.00 54.09 80 VAL A C 1
ATOM 581 O O . VAL A 1 80 ? 3.159 2.793 30.348 1.00 54.09 80 VAL A O 1
#